Protein AF-A0A3M1EN57-F1 (afdb_monomer_lite)

Sequence (173 aa):
MLAILVLSIVVVGYSQLPMQAVPSAVQPAAEQAIQGQEVGRRSVRLFSDPRKSHLAFEVENGRVYLGPVSRGQTILFFDGRRVFRGANRKGEILFTVSGNRIYAGPNTTGPIAYTVRNGRVFEGTERGPIVYNIRGDRLFRGPNATGRIVFEGNSRLSGSIQFLLPILADRRF

Foldseek 3Di:
DDDDDDDDDDDDDDDDDDDDDDPPDDDPPPPPDPPPPCPPFPKKWKAQDPVSPRTQWIFTPQFIFRGDPVDTFTQWGDDPFFIFGGDDPVGFTQWGDDDQFIAGGDDPVHFTQWGDDPQFIAGGDPVHFTQWGFDWQWIAGGDDPVHDTRIGIPGGQDDCRRVCSCVVDDPDD

Radius of gyration: 29.63 Å; chains: 1; bounding box: 75×79×62 Å

Structure (mmCIF, N/CA/C/O backbone):
data_AF-A0A3M1EN57-F1
#
_entry.id   AF-A0A3M1EN57-F1
#
loop_
_atom_site.group_PDB
_atom_site.id
_atom_site.type_symbol
_atom_site.label_atom_id
_atom_site.label_alt_id
_atom_site.label_comp_id
_atom_site.label_asym_id
_atom_site.label_entity_id
_atom_site.label_seq_id
_atom_site.pdbx_PDB_ins_code
_atom_site.Cartn_x
_atom_site.Cartn_y
_atom_site.Cartn_z
_atom_site.occupancy
_atom_site.B_iso_or_equiv
_atom_site.auth_seq_id
_atom_site.auth_comp_id
_atom_site.auth_asym_id
_atom_site.auth_atom_id
_atom_site.pdbx_PDB_model_num
ATOM 1 N N . MET A 1 1 ? -61.152 31.710 -33.339 1.00 39.44 1 MET A N 1
ATOM 2 C CA . MET A 1 1 ? -59.704 31.451 -33.487 1.00 39.44 1 MET A CA 1
ATOM 3 C C . MET A 1 1 ? -59.307 31.982 -34.857 1.00 39.44 1 MET A C 1
ATOM 5 O O . MET A 1 1 ? -60.041 31.689 -35.789 1.00 39.44 1 MET A O 1
ATOM 9 N N . LEU A 1 2 ? -58.217 32.760 -34.929 1.00 38.47 2 LEU A N 1
ATOM 10 C CA . LEU A 1 2 ? -57.680 33.526 -36.075 1.00 38.47 2 LEU A CA 1
ATOM 11 C C . LEU A 1 2 ? -58.018 35.038 -36.071 1.00 38.47 2 LEU A C 1
ATOM 13 O O . LEU A 1 2 ? -59.130 35.445 -36.385 1.00 38.47 2 LEU A O 1
ATOM 17 N N . ALA A 1 3 ? -57.015 35.852 -35.730 1.00 35.62 3 ALA A N 1
ATOM 18 C CA . ALA A 1 3 ? -56.912 37.294 -35.985 1.00 35.62 3 ALA A CA 1
ATOM 19 C C . ALA A 1 3 ? -55.425 37.555 -36.309 1.00 35.62 3 ALA A C 1
ATOM 21 O O . ALA A 1 3 ? -54.564 37.225 -35.500 1.00 35.62 3 ALA A O 1
ATOM 22 N N . ILE A 1 4 ? -55.064 37.732 -37.585 1.00 41.25 4 ILE A N 1
ATO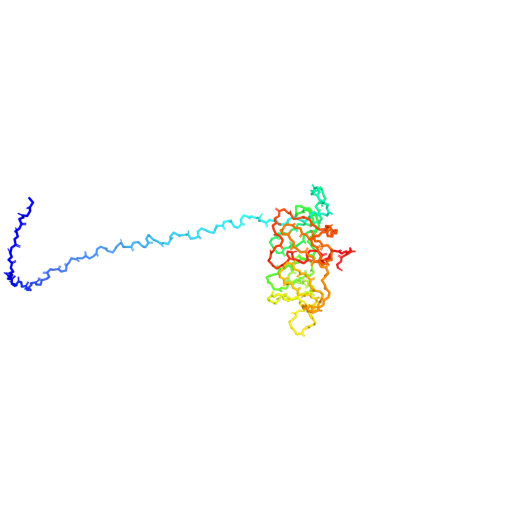M 23 C CA . ILE A 1 4 ? -54.824 39.020 -38.268 1.00 41.25 4 ILE A CA 1
ATOM 24 C C . ILE A 1 4 ? -53.917 39.959 -37.455 1.00 41.25 4 ILE A C 1
ATOM 26 O O . ILE A 1 4 ? -54.380 40.532 -36.478 1.00 41.25 4 ILE A O 1
ATOM 30 N N . LEU A 1 5 ? -52.691 40.212 -37.937 1.00 35.06 5 LEU A N 1
ATOM 31 C CA . LEU A 1 5 ? -52.280 41.580 -38.281 1.00 35.06 5 LEU A CA 1
ATOM 32 C C . LEU A 1 5 ? -51.022 41.605 -39.166 1.00 35.06 5 LEU A C 1
ATOM 34 O O . LEU A 1 5 ? -49.954 41.115 -38.810 1.00 35.06 5 LEU A O 1
ATOM 38 N N . VAL A 1 6 ? -51.208 42.218 -40.329 1.00 41.94 6 VAL A N 1
ATOM 39 C CA . VAL A 1 6 ? -50.204 42.846 -41.191 1.00 41.94 6 VAL A CA 1
ATOM 40 C C . VAL A 1 6 ? -49.633 44.070 -40.463 1.00 41.94 6 VAL A C 1
ATOM 42 O O . VAL A 1 6 ? -50.389 44.724 -39.754 1.00 41.94 6 VAL A O 1
ATOM 45 N N . LEU A 1 7 ? -48.353 44.402 -40.659 1.00 35.59 7 LEU A N 1
ATOM 46 C CA . LEU A 1 7 ? -47.889 45.700 -41.190 1.00 35.59 7 LEU A CA 1
ATOM 47 C C . LEU A 1 7 ? -46.386 45.872 -40.933 1.00 35.59 7 LEU A C 1
ATOM 49 O O . LEU A 1 7 ? -45.895 45.716 -39.818 1.00 35.59 7 LEU A O 1
ATOM 53 N N . SER A 1 8 ? -45.661 46.199 -41.996 1.00 39.19 8 SER A N 1
ATOM 54 C CA . SER A 1 8 ? -44.235 46.499 -41.978 1.00 39.19 8 SER A CA 1
ATOM 55 C C . SER A 1 8 ? -43.998 48.002 -42.157 1.00 39.19 8 SER A C 1
ATOM 57 O O . SER A 1 8 ? -44.783 48.672 -42.822 1.00 39.19 8 SER A O 1
ATOM 59 N N . ILE A 1 9 ? -42.815 48.425 -41.690 1.00 40.53 9 ILE A N 1
ATOM 60 C CA . ILE A 1 9 ? -42.047 49.634 -42.048 1.00 40.53 9 ILE A CA 1
ATOM 61 C C . ILE A 1 9 ? -42.400 50.896 -41.239 1.00 40.53 9 ILE A C 1
ATOM 63 O O . ILE A 1 9 ? -43.521 51.379 -41.281 1.00 40.53 9 ILE A O 1
ATOM 67 N N . VAL A 1 10 ? -41.408 51.453 -40.528 1.00 36.91 10 VAL A N 1
ATOM 68 C CA . VAL A 1 10 ? -40.725 52.731 -40.842 1.00 36.91 10 VAL A CA 1
ATOM 69 C C . VAL A 1 10 ? -39.517 52.915 -39.900 1.00 36.91 10 VAL A C 1
ATOM 71 O O . VAL A 1 10 ? -39.519 52.509 -38.744 1.00 36.91 10 VAL A O 1
ATOM 74 N N . VAL A 1 11 ? -38.464 53.466 -40.500 1.00 42.97 11 VAL A N 1
ATOM 75 C CA . VAL A 1 11 ? -37.094 53.755 -40.045 1.00 42.97 11 VAL A CA 1
ATOM 76 C C . VAL A 1 11 ? -37.041 55.013 -39.148 1.00 42.97 11 VAL A C 1
ATOM 78 O O . VAL A 1 11 ? -38.019 55.747 -39.079 1.00 42.97 11 VAL A O 1
ATOM 81 N N . VAL A 1 12 ? -35.848 55.311 -38.599 1.00 35.66 12 VAL A N 1
ATOM 82 C C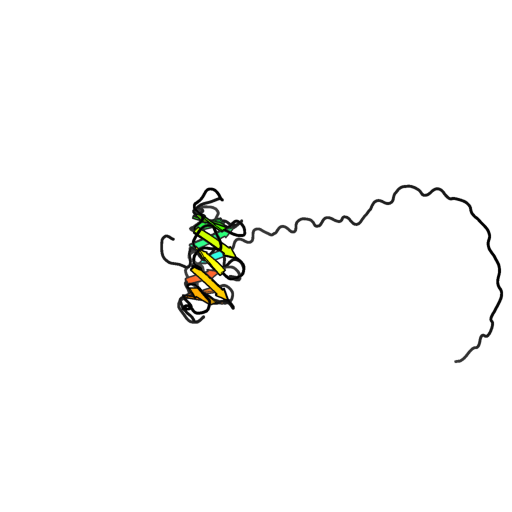A . VAL A 1 12 ? -35.337 56.598 -38.043 1.00 35.66 12 VAL A CA 1
ATOM 83 C C . VAL A 1 12 ? -35.280 56.597 -36.503 1.00 35.66 12 VAL A C 1
ATOM 85 O O . VAL A 1 12 ? -36.251 56.258 -35.851 1.00 35.66 12 VAL A O 1
ATOM 88 N N . GLY A 1 13 ? -34.185 56.943 -35.822 1.00 34.28 13 GLY A N 1
ATOM 89 C CA . GLY A 1 13 ? -32.917 57.539 -36.232 1.00 34.28 13 GLY A CA 1
ATOM 90 C C . GLY A 1 13 ? -31.922 57.576 -35.061 1.00 34.28 13 GLY A C 1
ATOM 91 O O . GLY A 1 13 ? -32.250 57.230 -33.928 1.00 34.28 13 GLY A O 1
ATOM 92 N N . TYR A 1 14 ? -30.686 57.967 -35.365 1.00 44.38 14 TYR A N 1
ATOM 93 C CA . TYR A 1 14 ? -29.602 58.162 -34.403 1.00 44.38 14 TYR A CA 1
ATOM 94 C C . TYR A 1 14 ? -29.785 59.463 -33.608 1.00 44.38 14 TYR A C 1
ATOM 96 O O . TYR A 1 14 ? -29.965 60.524 -34.201 1.00 44.38 14 TYR A O 1
ATOM 104 N N . SER A 1 15 ? -29.608 59.404 -32.288 1.00 43.41 15 SER A N 1
ATOM 105 C CA . SER A 1 15 ? -29.325 60.575 -31.448 1.00 43.41 15 SER A CA 1
ATOM 106 C C . SER A 1 15 ? -28.397 60.188 -30.294 1.00 43.41 15 SER A C 1
ATOM 108 O O . SER A 1 15 ? -28.573 59.154 -29.652 1.00 43.41 15 SER A O 1
ATOM 110 N N . GLN A 1 16 ? -27.362 61.005 -30.097 1.00 38.34 16 GLN A N 1
ATOM 111 C CA . GLN A 1 16 ? -26.248 60.802 -29.175 1.00 38.34 16 GLN A CA 1
ATOM 112 C C . GLN A 1 16 ? -26.574 61.191 -27.719 1.00 38.34 16 GLN A C 1
ATOM 114 O O . GLN A 1 16 ? -27.231 62.199 -27.503 1.00 38.34 16 GLN A O 1
ATOM 119 N N . LEU A 1 17 ? -26.012 60.396 -26.789 1.00 44.12 17 LEU A N 1
ATOM 120 C CA . LEU A 1 17 ? -25.431 60.676 -25.452 1.00 44.12 17 LEU A CA 1
ATOM 121 C C . LEU A 1 17 ? -26.195 61.574 -24.445 1.00 44.12 17 LEU A C 1
ATOM 123 O O . LEU A 1 17 ? -26.652 62.664 -24.767 1.00 44.12 17 LEU A O 1
ATOM 127 N N . PRO A 1 18 ? -26.197 61.182 -23.154 1.00 44.94 18 PRO A N 1
ATOM 128 C CA . PRO A 1 18 ? -25.088 61.635 -22.307 1.00 44.94 18 PRO A CA 1
ATOM 129 C C . PRO A 1 18 ? -24.434 60.523 -21.472 1.00 44.94 18 PRO A C 1
ATOM 131 O O . PRO A 1 18 ? -25.080 59.578 -21.022 1.00 44.94 18 PRO A O 1
ATOM 134 N N . MET A 1 19 ? -23.127 60.683 -21.235 1.00 44.81 19 MET A N 1
ATOM 135 C CA . MET A 1 19 ? -22.383 59.979 -20.191 1.00 44.81 19 MET A CA 1
ATOM 136 C C . MET A 1 19 ? -23.115 60.117 -18.850 1.00 44.81 19 MET A C 1
ATOM 138 O O . MET A 1 19 ? -23.181 61.210 -18.289 1.00 44.81 19 MET A O 1
ATOM 142 N N . GLN A 1 20 ? -23.614 59.005 -18.316 1.00 42.38 20 GLN A N 1
ATOM 143 C CA . GLN A 1 20 ? -23.882 58.878 -16.890 1.00 42.38 20 GLN A CA 1
ATOM 144 C C . GLN A 1 20 ? -22.685 58.192 -16.239 1.00 42.38 20 GLN A C 1
ATOM 146 O O . GLN A 1 20 ? -22.224 57.143 -16.690 1.00 42.38 20 GLN A O 1
ATOM 151 N N . ALA A 1 21 ? -22.162 58.837 -15.200 1.00 47.50 21 ALA A N 1
ATOM 152 C CA . ALA A 1 21 ? -21.098 58.325 -14.360 1.00 47.50 21 ALA A CA 1
ATOM 153 C C . ALA A 1 21 ? -21.465 56.929 -13.836 1.00 47.50 21 ALA A C 1
ATOM 155 O O . ALA A 1 21 ? -22.494 56.749 -13.187 1.00 47.50 21 ALA A O 1
ATOM 156 N N . VAL A 1 22 ? -20.614 55.946 -14.123 1.00 47.03 22 VAL A N 1
ATOM 157 C CA . VAL A 1 22 ? -20.701 54.611 -13.534 1.00 47.03 22 VAL A CA 1
ATOM 158 C C . VAL A 1 22 ? -20.317 54.733 -12.056 1.00 47.03 22 VAL A C 1
ATOM 160 O O . VAL A 1 22 ? -19.193 55.153 -11.771 1.00 47.03 22 VAL A O 1
ATOM 163 N N . PRO A 1 23 ? -21.181 54.376 -11.091 1.00 41.56 23 PRO A N 1
ATOM 164 C CA . PRO A 1 23 ? -20.721 54.141 -9.734 1.00 41.56 23 PRO A CA 1
ATOM 165 C C . PRO A 1 23 ? -19.814 52.903 -9.733 1.00 41.56 23 PRO A C 1
ATOM 167 O O . PRO A 1 23 ? -20.252 51.782 -9.995 1.00 41.56 23 PRO A O 1
ATOM 170 N N . SER A 1 24 ? -18.530 53.118 -9.447 1.00 51.69 24 SER A N 1
ATOM 171 C CA . SER A 1 24 ? -17.562 52.068 -9.127 1.00 51.69 24 SER A CA 1
ATOM 172 C C . SER A 1 24 ? -18.002 51.312 -7.875 1.00 51.69 24 SER A C 1
ATOM 174 O O . SER A 1 24 ? -17.659 51.698 -6.763 1.00 51.69 24 SER A O 1
ATOM 176 N N . ALA A 1 25 ? -18.761 50.234 -8.053 1.00 53.06 25 ALA A N 1
ATOM 177 C CA . ALA A 1 25 ? -18.963 49.197 -7.046 1.00 53.06 25 ALA A CA 1
ATOM 178 C C . ALA A 1 25 ? -19.517 47.921 -7.700 1.00 53.06 25 ALA A C 1
ATOM 180 O O . ALA A 1 25 ? -20.638 47.501 -7.428 1.00 53.06 25 ALA A O 1
ATOM 181 N N . VAL A 1 26 ? -18.722 47.277 -8.557 1.00 44.56 26 VAL A N 1
ATOM 182 C CA . VAL A 1 26 ? -18.888 45.839 -8.805 1.00 44.56 26 VAL A CA 1
ATOM 183 C C . VAL A 1 26 ? -17.865 45.129 -7.932 1.00 44.56 26 VAL A C 1
ATOM 185 O O . VAL A 1 26 ? -16.711 44.944 -8.306 1.00 44.56 26 VAL A O 1
ATOM 188 N N . GLN A 1 27 ? -18.300 44.776 -6.725 1.00 51.38 27 GLN A N 1
ATOM 189 C CA . GLN A 1 27 ? -17.723 43.652 -5.999 1.00 51.38 27 GLN A CA 1
ATOM 190 C C . GLN A 1 27 ? -17.904 42.402 -6.874 1.00 51.38 27 GLN A C 1
ATOM 192 O O . GLN A 1 27 ? -19.041 42.120 -7.264 1.00 51.38 27 GLN A O 1
ATOM 197 N N . PRO A 1 28 ? -16.860 41.613 -7.174 1.00 44.53 28 PRO A N 1
ATOM 198 C CA . PRO A 1 28 ? -17.071 40.262 -7.666 1.00 44.53 28 PRO A CA 1
ATOM 199 C C . PRO A 1 28 ? -17.587 39.393 -6.509 1.00 44.53 28 PRO A C 1
ATOM 201 O O . PRO A 1 28 ? -16.842 38.702 -5.819 1.00 44.53 28 PRO A O 1
ATOM 204 N N . ALA A 1 29 ? -18.903 39.418 -6.304 1.00 48.53 29 ALA A N 1
ATOM 205 C CA . ALA A 1 29 ? -19.637 38.403 -5.562 1.00 48.53 29 ALA A CA 1
ATOM 206 C C . ALA A 1 29 ? -19.740 37.126 -6.413 1.00 48.53 29 ALA A C 1
ATOM 208 O O . ALA A 1 29 ? -20.810 36.773 -6.894 1.00 48.53 29 ALA A O 1
ATOM 209 N N . ALA A 1 30 ? -18.606 36.465 -6.644 1.00 47.62 30 ALA A N 1
ATOM 210 C CA . ALA A 1 30 ? -18.529 35.086 -7.134 1.00 47.62 30 ALA A CA 1
ATOM 211 C C . ALA A 1 30 ? -17.127 34.489 -6.927 1.00 47.62 30 ALA A C 1
ATOM 213 O O . ALA A 1 30 ? -16.688 33.643 -7.692 1.00 47.62 30 ALA A O 1
ATOM 214 N N . GLU A 1 31 ? -16.421 34.898 -5.876 1.00 40.94 31 GLU A N 1
ATOM 215 C CA . GLU A 1 31 ? -15.320 34.107 -5.325 1.00 40.94 31 GLU A CA 1
ATOM 216 C C . GLU A 1 31 ? -15.799 33.539 -3.990 1.00 40.94 31 GLU A C 1
ATOM 218 O O . GLU A 1 31 ? -15.241 33.754 -2.916 1.00 40.94 31 GLU A O 1
ATOM 223 N N . GLN A 1 32 ? -16.941 32.842 -4.059 1.00 43.00 32 GLN A N 1
ATOM 224 C CA . GLN A 1 32 ? -17.316 31.908 -3.016 1.00 43.00 32 GLN A CA 1
ATOM 225 C C . GLN A 1 32 ? -16.260 30.821 -3.040 1.00 43.00 32 GLN A C 1
ATOM 227 O O . GLN A 1 32 ? -16.295 29.910 -3.865 1.00 43.00 32 GLN A O 1
ATOM 232 N N . ALA A 1 33 ? -15.280 31.015 -2.163 1.00 40.47 33 ALA A N 1
ATOM 233 C CA . ALA A 1 33 ? -14.646 29.987 -1.381 1.00 40.47 33 ALA A CA 1
ATOM 234 C C . ALA A 1 33 ? -15.035 28.590 -1.876 1.00 40.47 33 ALA A C 1
ATOM 236 O O . ALA A 1 33 ? -16.051 28.027 -1.460 1.00 40.47 33 ALA A O 1
ATOM 237 N N . ILE A 1 34 ? -14.145 27.976 -2.658 1.00 44.44 34 ILE A N 1
ATOM 238 C CA . ILE A 1 34 ? -13.883 26.563 -2.424 1.00 44.44 34 ILE A CA 1
ATOM 239 C C . ILE A 1 34 ? -13.276 26.537 -1.022 1.00 44.44 34 ILE A C 1
ATOM 241 O O . ILE A 1 34 ? -12.062 26.504 -0.830 1.00 44.44 34 ILE A O 1
ATOM 245 N N . GLN A 1 35 ? -14.167 26.665 -0.029 1.00 31.95 35 GLN A N 1
ATOM 246 C CA . GLN A 1 35 ? -13.980 26.164 1.308 1.00 31.95 35 GLN A CA 1
ATOM 247 C C . GLN A 1 35 ? -13.323 24.826 1.075 1.00 31.95 35 GLN A C 1
ATOM 249 O O . GLN A 1 35 ? -13.879 23.993 0.350 1.00 31.95 35 GLN A O 1
ATOM 254 N N . GLY A 1 36 ? -12.102 24.683 1.590 1.00 37.94 36 GLY A N 1
ATOM 255 C CA . GLY A 1 36 ? -11.485 23.386 1.699 1.00 37.94 36 GLY A CA 1
ATOM 256 C C . GLY A 1 36 ? -12.562 22.490 2.269 1.00 37.94 36 GLY A C 1
ATOM 257 O O . GLY A 1 36 ? -12.926 22.630 3.436 1.00 37.94 36 GLY A O 1
ATOM 258 N N . GLN A 1 37 ? -13.135 21.641 1.411 1.00 30.09 37 GLN A N 1
ATOM 259 C CA . GLN A 1 37 ? -13.849 20.487 1.885 1.00 30.09 37 GLN A CA 1
ATOM 260 C C . GLN A 1 37 ? -12.822 19.860 2.795 1.00 30.09 37 GLN A C 1
ATOM 262 O O . GLN A 1 37 ? -11.746 19.473 2.326 1.00 30.09 37 GLN A O 1
ATOM 267 N N . GLU A 1 38 ? -13.100 19.882 4.097 1.00 38.38 38 GLU A N 1
ATOM 268 C CA . GLU A 1 38 ? -12.416 19.023 5.026 1.00 38.38 38 GLU A CA 1
ATOM 269 C C . GLU A 1 38 ? -12.406 17.670 4.331 1.00 38.38 38 GLU A C 1
ATOM 271 O O . GLU A 1 38 ? -13.441 17.013 4.176 1.00 38.38 38 GLU A O 1
ATOM 276 N N . VAL A 1 39 ? -11.235 17.285 3.824 1.00 43.69 39 VAL A N 1
ATOM 277 C CA . VAL A 1 39 ? -10.928 15.907 3.499 1.00 43.69 39 VAL A CA 1
ATOM 278 C C . VAL A 1 39 ? -10.950 15.273 4.872 1.00 43.69 39 VAL A C 1
ATOM 280 O O . VAL A 1 39 ? -9.921 15.188 5.540 1.00 43.69 39 VAL A O 1
ATOM 283 N N . GLY A 1 40 ? -12.166 15.002 5.363 1.00 39.62 40 GLY A N 1
ATOM 284 C CA . GLY A 1 40 ? -12.409 14.536 6.709 1.00 39.62 40 GLY A CA 1
ATOM 285 C C . GLY A 1 40 ? -11.458 13.385 6.890 1.00 39.62 40 GLY A C 1
ATOM 286 O O . GLY A 1 40 ? -11.429 12.527 6.010 1.00 39.62 40 GLY A O 1
ATOM 287 N N . ARG A 1 41 ? -10.618 13.475 7.929 1.00 52.91 41 ARG A N 1
ATOM 288 C CA . ARG A 1 41 ? -9.511 12.573 8.272 1.00 52.91 41 ARG A CA 1
ATOM 289 C C . ARG A 1 41 ? -9.880 11.116 7.988 1.00 52.91 41 ARG A C 1
ATOM 291 O O . ARG A 1 41 ? -10.310 10.382 8.876 1.00 52.91 41 ARG A O 1
ATOM 298 N N . ARG A 1 42 ? -9.788 10.684 6.731 1.00 69.81 42 ARG A N 1
ATOM 299 C CA . ARG A 1 42 ? -10.222 9.354 6.314 1.00 69.81 42 ARG A CA 1
ATOM 300 C C . ARG A 1 42 ? -9.017 8.474 6.498 1.00 69.81 42 ARG A C 1
ATOM 302 O O . ARG A 1 42 ? -8.266 8.190 5.572 1.00 69.81 42 ARG A O 1
ATOM 309 N N . SER A 1 43 ? -8.831 8.121 7.759 1.00 87.19 43 SER A N 1
ATOM 310 C CA . SER A 1 43 ? -7.922 7.077 8.155 1.00 87.19 43 SER A CA 1
ATOM 311 C C . SER A 1 43 ? -8.416 5.741 7.597 1.00 87.19 43 SER A C 1
ATOM 313 O O . SER A 1 43 ? -9.586 5.365 7.757 1.00 87.19 43 SER A O 1
ATOM 315 N N . VAL A 1 44 ? -7.518 5.025 6.929 1.00 91.12 44 VAL A N 1
ATOM 316 C CA . VAL A 1 44 ? -7.768 3.661 6.474 1.00 91.12 44 VAL A CA 1
ATOM 317 C C . VAL A 1 44 ? -7.234 2.699 7.523 1.00 91.12 44 VAL A C 1
ATOM 319 O O . VAL A 1 44 ? -6.057 2.724 7.865 1.00 91.12 44 VAL A O 1
ATOM 322 N N . ARG A 1 45 ? -8.096 1.817 8.019 1.00 92.88 45 ARG A N 1
ATOM 323 C CA . ARG A 1 45 ? -7.763 0.827 9.049 1.00 92.88 45 ARG A CA 1
ATOM 324 C C . ARG A 1 45 ? -7.721 -0.562 8.450 1.00 92.88 45 ARG A C 1
ATOM 326 O O . ARG A 1 45 ? -8.668 -0.936 7.766 1.00 92.88 45 ARG A O 1
ATOM 333 N N . LEU A 1 46 ? -6.654 -1.306 8.730 1.00 92.75 46 LEU A N 1
ATOM 334 C CA . LEU A 1 46 ? -6.417 -2.669 8.262 1.00 92.75 46 LEU A CA 1
ATOM 335 C C . LEU A 1 46 ? -6.474 -3.633 9.441 1.00 92.75 46 LEU A C 1
ATOM 337 O O . LEU A 1 46 ? -5.652 -3.566 10.357 1.00 92.75 46 LEU A O 1
ATOM 341 N N . PHE A 1 47 ? -7.427 -4.550 9.399 1.00 92.94 47 PHE A N 1
ATOM 342 C CA . PHE A 1 47 ? -7.640 -5.558 10.425 1.00 92.94 47 PHE A CA 1
ATOM 343 C C . PHE A 1 47 ? -7.130 -6.911 9.949 1.00 92.94 47 PHE A C 1
ATOM 345 O O . PHE A 1 47 ? -7.362 -7.283 8.802 1.00 92.94 47 PHE A O 1
ATOM 352 N N . SER A 1 48 ? -6.434 -7.640 10.820 1.00 90.19 48 SER A N 1
ATOM 353 C CA . SER A 1 48 ? -5.848 -8.952 10.486 1.00 90.19 48 SER A CA 1
ATOM 354 C C . SER A 1 48 ? -6.832 -10.121 10.594 1.00 90.19 48 SER A C 1
ATOM 356 O O . SER A 1 48 ? -6.495 -11.253 10.243 1.00 90.19 48 SER A O 1
ATOM 358 N N . ASP A 1 49 ? -8.048 -9.856 11.071 1.00 85.00 49 ASP A N 1
ATOM 359 C CA . ASP A 1 49 ? -9.117 -10.830 11.241 1.00 85.00 49 ASP A CA 1
ATOM 360 C C . ASP A 1 49 ? -10.435 -10.350 10.600 1.00 85.00 49 ASP A C 1
ATOM 362 O O . ASP A 1 49 ? -10.722 -9.149 10.592 1.00 85.00 49 ASP A O 1
ATOM 366 N N . PRO A 1 50 ? -11.297 -11.273 10.130 1.00 79.62 50 PRO A N 1
ATOM 367 C CA . PRO A 1 50 ? -12.574 -10.914 9.506 1.00 79.62 50 PRO A CA 1
ATOM 368 C C . PRO A 1 50 ? -13.581 -10.234 10.444 1.00 79.62 50 PRO A C 1
ATOM 370 O O . PRO A 1 50 ? -14.532 -9.613 9.979 1.00 79.62 50 PRO A O 1
ATOM 373 N N . ARG A 1 51 ? -13.418 -10.362 11.769 1.00 86.25 51 ARG A N 1
ATOM 374 C CA . ARG A 1 51 ? -14.303 -9.703 12.746 1.00 86.25 51 ARG A CA 1
ATOM 375 C C . ARG A 1 51 ? -13.889 -8.258 13.015 1.00 86.25 51 ARG A C 1
ATOM 377 O O . ARG A 1 51 ? -14.560 -7.583 13.790 1.00 86.25 51 ARG A O 1
ATOM 384 N N . LYS A 1 52 ? -12.805 -7.783 12.388 1.00 87.50 52 LYS A N 1
ATOM 385 C CA . LYS A 1 52 ? -12.235 -6.446 12.592 1.00 87.50 52 LYS A CA 1
ATOM 386 C C . LYS A 1 52 ? -11.911 -6.164 14.064 1.00 87.50 52 LYS A C 1
ATOM 388 O O . LYS A 1 52 ? -12.011 -5.031 14.526 1.00 87.50 52 LYS A O 1
ATOM 393 N N . SER A 1 53 ? -11.532 -7.202 14.808 1.00 87.81 53 SER A N 1
ATOM 394 C CA . SER A 1 53 ? -11.239 -7.107 16.242 1.00 87.81 53 SER A CA 1
ATOM 395 C C . SER A 1 53 ? -9.778 -6.745 16.522 1.00 87.81 53 SER A C 1
ATOM 397 O O . SER A 1 53 ? -9.476 -6.122 17.537 1.00 87.81 53 SER A O 1
ATOM 399 N N . HIS A 1 54 ? -8.873 -7.062 15.597 1.00 91.69 54 HIS A N 1
ATOM 400 C CA . HIS A 1 54 ? -7.444 -6.814 15.701 1.00 91.69 54 HIS A CA 1
ATOM 401 C C . HIS A 1 54 ? -6.969 -5.862 14.598 1.00 91.69 54 HIS A C 1
ATOM 403 O O . HIS A 1 54 ? -6.640 -6.270 13.477 1.00 91.69 54 HIS A O 1
ATOM 409 N N . LEU A 1 55 ? -6.912 -4.572 14.948 1.00 92.88 55 LEU A N 1
ATOM 410 C CA . LEU A 1 55 ? -6.325 -3.523 14.117 1.00 92.88 55 LEU A CA 1
ATOM 411 C C . LEU A 1 55 ? -4.815 -3.747 14.002 1.00 92.88 55 LEU A C 1
ATOM 413 O O . LEU A 1 55 ? -4.072 -3.491 14.947 1.00 92.88 55 LEU A O 1
ATOM 417 N N . ALA A 1 56 ? -4.373 -4.201 12.836 1.00 92.31 56 ALA A N 1
ATOM 418 C CA . ALA A 1 56 ? -2.961 -4.407 12.560 1.00 92.31 56 ALA A CA 1
ATOM 419 C C . ALA A 1 56 ? -2.288 -3.082 12.199 1.00 92.31 56 ALA A C 1
ATOM 421 O O . ALA A 1 56 ? -1.204 -2.779 12.695 1.00 92.31 56 ALA A O 1
ATOM 422 N N . PHE A 1 57 ? -2.947 -2.278 11.361 1.00 92.94 57 PHE A N 1
ATOM 423 C CA . PHE A 1 57 ? -2.378 -1.027 10.879 1.00 92.94 57 PHE A CA 1
ATOM 424 C C . PHE A 1 57 ? -3.422 0.048 10.655 1.00 92.94 57 PHE A C 1
ATOM 426 O O . PHE A 1 57 ? -4.550 -0.231 10.247 1.00 92.94 57 PHE A O 1
ATOM 433 N N . GLU A 1 58 ? -3.003 1.287 10.844 1.00 92.88 58 GLU A N 1
ATOM 434 C CA . GLU A 1 58 ? -3.780 2.464 10.493 1.00 92.88 58 GLU A CA 1
ATOM 435 C C . GLU A 1 58 ? -2.973 3.335 9.529 1.00 92.88 58 GLU A C 1
ATOM 437 O O . GLU A 1 58 ? -1.761 3.480 9.671 1.00 92.88 58 GLU A O 1
ATOM 442 N N . VAL A 1 59 ? -3.626 3.869 8.503 1.00 91.38 59 VAL A N 1
ATOM 443 C CA . VAL A 1 59 ? -3.007 4.711 7.482 1.00 91.38 59 VAL A CA 1
ATOM 444 C C . VAL A 1 59 ? -3.670 6.071 7.517 1.00 91.38 59 VAL A C 1
ATOM 446 O O . VAL A 1 59 ? -4.858 6.193 7.229 1.00 91.38 59 VAL A O 1
ATOM 449 N N . GLU A 1 60 ? -2.892 7.101 7.823 1.00 91.69 60 GLU A N 1
ATOM 450 C CA . GLU A 1 60 ? -3.394 8.466 7.921 1.00 91.69 60 GLU A CA 1
ATOM 451 C C . GLU A 1 60 ? -2.333 9.458 7.441 1.00 91.69 60 GLU A C 1
ATOM 453 O O . GLU A 1 60 ? -1.160 9.343 7.791 1.00 91.69 60 GLU A O 1
ATOM 458 N N . ASN A 1 61 ? -2.735 10.447 6.636 1.00 90.38 61 ASN A N 1
ATOM 459 C CA . ASN A 1 61 ? -1.863 11.543 6.189 1.00 90.38 61 ASN A CA 1
ATOM 460 C C . ASN A 1 61 ? -0.534 11.062 5.569 1.00 90.38 61 ASN A C 1
ATOM 462 O O . ASN A 1 61 ? 0.539 11.593 5.858 1.00 90.38 61 ASN A O 1
ATOM 466 N N . GLY A 1 62 ? -0.608 10.008 4.750 1.00 90.06 62 GLY A N 1
ATOM 467 C CA . GLY A 1 62 ? 0.552 9.386 4.105 1.00 90.06 62 GLY A CA 1
ATOM 468 C C . GLY A 1 62 ? 1.415 8.528 5.033 1.00 90.06 62 GLY A C 1
ATOM 469 O O . GLY A 1 62 ? 2.410 7.977 4.587 1.00 90.06 62 GLY A O 1
ATOM 470 N N . ARG A 1 63 ? 1.074 8.372 6.311 1.00 92.25 63 ARG A N 1
ATOM 471 C CA . ARG A 1 63 ? 1.811 7.530 7.262 1.00 92.25 63 ARG A CA 1
ATOM 472 C C . ARG A 1 63 ? 1.116 6.200 7.472 1.00 92.25 63 ARG A C 1
ATOM 474 O O . ARG A 1 63 ? -0.108 6.142 7.464 1.00 92.25 63 ARG A O 1
ATOM 481 N N . VAL A 1 64 ? 1.905 5.156 7.705 1.00 93.12 64 VAL A N 1
ATOM 482 C CA . VAL A 1 64 ? 1.421 3.834 8.116 1.00 93.12 64 VAL A CA 1
ATOM 483 C C . VAL A 1 64 ? 1.868 3.572 9.545 1.00 93.12 64 VAL A C 1
ATOM 485 O O . VAL A 1 64 ? 3.062 3.627 9.845 1.00 93.12 64 VAL A O 1
ATOM 488 N N . TYR A 1 65 ? 0.909 3.293 10.416 1.00 93.19 65 TYR A N 1
ATOM 489 C CA . TYR A 1 65 ? 1.085 3.064 11.842 1.00 93.19 65 TYR A CA 1
ATOM 490 C C . TYR A 1 65 ? 0.895 1.585 12.158 1.00 93.19 65 TYR A C 1
ATOM 492 O O . TYR A 1 65 ? -0.022 0.962 11.625 1.00 93.19 65 TYR A O 1
ATOM 500 N N . LEU A 1 66 ? 1.735 1.029 13.032 1.00 92.56 66 LEU A N 1
ATOM 501 C CA . LEU A 1 66 ? 1.486 -0.275 13.646 1.00 92.56 66 LEU A CA 1
ATOM 502 C C . LEU A 1 66 ? 0.433 -0.101 14.751 1.00 92.56 66 LEU A C 1
ATOM 504 O O . LEU A 1 66 ? 0.719 0.497 15.789 1.00 92.56 66 LEU A O 1
ATOM 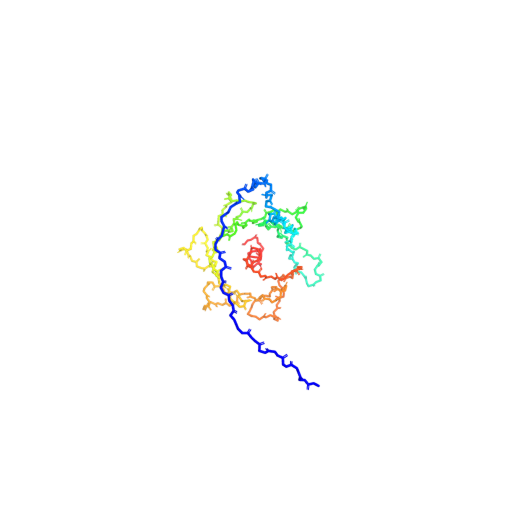508 N N . GLY A 1 67 ? -0.781 -0.595 14.514 1.00 91.50 67 GLY A N 1
ATOM 509 C CA . GLY A 1 67 ? -1.948 -0.325 15.355 1.00 91.50 67 GLY A CA 1
ATOM 510 C C . GLY A 1 67 ? -2.553 1.075 15.133 1.00 91.50 67 GLY A C 1
ATOM 511 O O . GLY A 1 67 ? -2.384 1.653 14.058 1.00 91.50 67 GLY A O 1
ATOM 512 N N . PRO A 1 68 ? -3.300 1.615 16.118 1.00 93.69 68 PRO A N 1
ATOM 513 C CA . PRO A 1 68 ? -4.043 2.862 15.955 1.00 93.69 68 PRO A CA 1
ATOM 514 C C . PRO A 1 68 ? -3.137 4.096 15.970 1.00 93.69 68 PRO A C 1
ATOM 516 O O . PRO A 1 68 ? -2.208 4.155 16.770 1.00 93.69 68 PRO A O 1
ATOM 519 N N . VAL A 1 69 ? -3.460 5.141 15.205 1.00 92.69 69 VAL A N 1
ATOM 520 C CA . VAL A 1 69 ? -2.675 6.394 15.116 1.00 92.69 69 VAL A CA 1
ATOM 521 C C . VAL A 1 69 ? -2.373 7.001 16.488 1.00 92.69 69 VAL A C 1
ATOM 523 O O . VAL A 1 69 ? -1.269 7.482 16.724 1.00 92.69 69 VAL A O 1
ATOM 526 N N . SER A 1 70 ? -3.332 6.958 17.417 1.00 93.44 70 SER A N 1
ATOM 527 C CA . SER A 1 70 ? -3.207 7.588 18.738 1.00 93.44 70 SER A CA 1
ATOM 528 C C . SER A 1 70 ? -2.086 7.011 19.609 1.00 93.44 70 SER A C 1
ATOM 530 O O . SER A 1 70 ? -1.725 7.623 20.610 1.00 93.44 70 SER A O 1
ATOM 532 N N . ARG A 1 71 ? -1.605 5.798 19.303 1.00 91.69 71 ARG A N 1
ATOM 533 C CA . ARG A 1 71 ? -0.606 5.073 20.114 1.00 91.69 71 ARG A CA 1
ATOM 534 C C . ARG A 1 71 ? 0.417 4.281 19.292 1.00 91.69 71 ARG A C 1
ATOM 536 O O . ARG A 1 71 ? 1.382 3.777 19.854 1.00 91.69 71 ARG A O 1
ATOM 543 N N . GLY A 1 72 ? 0.190 4.121 17.995 1.00 89.75 72 GLY A N 1
ATOM 544 C CA . GLY A 1 72 ? 0.978 3.285 17.106 1.00 89.75 72 GLY A CA 1
ATOM 545 C C . GLY A 1 72 ? 2.250 3.975 16.637 1.00 89.75 72 GLY A C 1
ATOM 546 O O . GLY A 1 72 ? 2.298 5.190 16.447 1.00 89.75 72 GLY A O 1
ATOM 547 N N . GLN A 1 73 ? 3.291 3.185 16.401 1.00 92.69 73 GLN A N 1
ATOM 548 C CA . GLN A 1 73 ? 4.525 3.679 15.803 1.00 92.69 73 GLN A CA 1
ATOM 549 C C . GLN A 1 73 ? 4.336 3.861 14.295 1.00 92.69 73 GLN A C 1
ATOM 551 O O . GLN A 1 73 ? 3.864 2.947 13.619 1.00 92.69 73 GLN A O 1
ATOM 556 N N . THR A 1 74 ? 4.759 5.002 13.743 1.00 93.69 74 THR A N 1
ATOM 557 C CA . THR A 1 74 ? 4.845 5.154 12.287 1.00 93.69 74 THR A CA 1
ATOM 558 C C . THR A 1 74 ? 6.008 4.337 11.733 1.00 93.69 74 THR A C 1
ATOM 560 O O . THR A 1 74 ? 7.166 4.578 12.077 1.00 93.69 74 THR A O 1
ATOM 563 N N . ILE A 1 75 ? 5.700 3.406 10.836 1.00 92.75 75 ILE A N 1
ATOM 564 C CA . ILE A 1 75 ? 6.673 2.492 10.230 1.00 92.75 75 ILE A CA 1
ATOM 565 C C . ILE A 1 75 ? 7.005 2.844 8.780 1.00 92.75 75 ILE A C 1
ATOM 567 O O . ILE A 1 75 ? 8.100 2.526 8.320 1.00 92.75 75 ILE A O 1
ATOM 571 N N . LEU A 1 76 ? 6.092 3.513 8.073 1.00 93.31 76 LEU A N 1
ATOM 572 C CA . LEU A 1 76 ? 6.271 3.930 6.684 1.00 93.31 76 LEU A CA 1
ATOM 573 C C . LEU A 1 76 ? 5.672 5.315 6.451 1.00 93.31 76 LEU A C 1
ATOM 575 O O . LEU A 1 76 ? 4.682 5.696 7.084 1.00 93.31 76 LEU A O 1
ATOM 579 N N . PHE A 1 77 ? 6.234 6.024 5.478 1.00 93.31 77 PHE A N 1
ATOM 580 C CA . PHE A 1 77 ? 5.711 7.280 4.965 1.00 93.31 77 PHE A CA 1
ATOM 581 C C . PHE A 1 77 ? 5.625 7.217 3.444 1.00 93.31 77 PHE A C 1
ATOM 583 O O . PHE A 1 77 ? 6.582 6.831 2.785 1.00 93.31 77 PHE A O 1
ATOM 590 N N . PHE A 1 78 ? 4.491 7.605 2.880 1.00 93.12 78 PHE A N 1
ATOM 591 C CA . PHE A 1 78 ? 4.272 7.740 1.454 1.00 93.12 78 PHE A CA 1
ATOM 592 C C . PHE A 1 78 ? 3.990 9.190 1.110 1.00 93.12 78 PHE A C 1
ATOM 594 O O . PHE A 1 78 ? 3.071 9.808 1.646 1.00 93.12 78 PHE A O 1
ATOM 601 N N . ASP A 1 79 ? 4.764 9.722 0.175 1.00 92.31 79 ASP A N 1
ATOM 602 C CA . ASP A 1 79 ? 4.718 11.141 -0.160 1.00 92.31 79 ASP A CA 1
ATOM 603 C C . ASP A 1 79 ? 3.946 11.464 -1.444 1.00 92.31 79 ASP A C 1
ATOM 605 O O . ASP A 1 79 ? 4.073 12.566 -1.977 1.00 92.31 79 ASP A O 1
ATOM 609 N N . GLY A 1 80 ? 3.180 10.499 -1.954 1.00 89.50 80 GLY A N 1
ATOM 610 C CA . GLY A 1 80 ? 2.516 10.574 -3.255 1.00 89.50 80 GLY A CA 1
ATOM 611 C C . GLY A 1 80 ? 3.260 9.815 -4.354 1.00 89.50 80 GLY A C 1
ATOM 612 O O . GLY A 1 80 ? 2.636 9.407 -5.331 1.00 89.50 80 GLY A O 1
ATOM 613 N N . ARG A 1 81 ? 4.567 9.565 -4.185 1.00 92.31 81 ARG A N 1
ATOM 614 C CA . ARG A 1 81 ? 5.400 8.891 -5.192 1.00 92.31 81 ARG A CA 1
ATOM 615 C C . ARG A 1 81 ? 6.312 7.815 -4.614 1.00 92.31 81 ARG A C 1
ATOM 617 O O . ARG A 1 81 ? 6.517 6.789 -5.256 1.00 92.31 81 ARG A O 1
ATOM 624 N N . ARG A 1 82 ? 6.890 8.036 -3.439 1.00 93.31 82 ARG A N 1
ATOM 625 C CA . ARG A 1 82 ? 7.888 7.158 -2.820 1.00 93.31 82 ARG A CA 1
ATOM 626 C C . ARG A 1 82 ? 7.417 6.664 -1.465 1.00 93.31 82 ARG A C 1
ATOM 628 O O . ARG A 1 82 ? 6.760 7.402 -0.736 1.00 93.31 82 ARG A O 1
ATOM 635 N N . VAL A 1 83 ? 7.788 5.428 -1.141 1.00 93.19 83 VAL A N 1
ATOM 636 C CA . VAL A 1 83 ? 7.608 4.830 0.186 1.00 93.19 83 VAL A CA 1
ATOM 637 C C . VAL A 1 83 ? 8.936 4.903 0.927 1.00 93.19 83 VAL A C 1
ATOM 639 O O . VAL A 1 83 ? 9.939 4.355 0.470 1.00 93.19 83 VAL A O 1
ATOM 642 N N . PHE A 1 84 ? 8.925 5.569 2.071 1.00 93.62 84 PHE A N 1
ATOM 643 C CA . PHE A 1 84 ? 10.061 5.755 2.957 1.00 93.62 84 PHE A CA 1
ATOM 644 C C . PHE A 1 84 ? 9.888 4.900 4.207 1.00 93.62 84 PHE A C 1
ATOM 646 O O . PHE A 1 84 ? 8.775 4.762 4.722 1.00 93.62 84 PHE A O 1
ATOM 653 N N . ARG A 1 85 ? 10.993 4.382 4.737 1.00 92.75 85 ARG A N 1
ATOM 654 C CA . ARG A 1 85 ? 11.032 3.774 6.067 1.00 92.75 85 ARG A CA 1
ATOM 655 C C . ARG A 1 85 ? 10.874 4.852 7.145 1.00 92.75 85 ARG A C 1
ATOM 657 O O . ARG A 1 85 ? 11.602 5.838 7.156 1.00 92.75 85 ARG A O 1
ATOM 664 N N . GLY A 1 86 ? 9.963 4.651 8.090 1.00 91.81 86 GLY A N 1
ATOM 665 C CA . GLY A 1 86 ? 9.712 5.582 9.193 1.00 91.81 86 GLY A CA 1
ATOM 666 C C . GLY A 1 86 ? 8.742 6.714 8.841 1.00 91.81 86 GLY A C 1
ATOM 667 O O . GLY A 1 86 ? 7.900 6.583 7.963 1.00 91.81 86 GLY A O 1
ATOM 668 N N . ALA A 1 87 ? 8.810 7.826 9.577 1.00 91.81 87 ALA A N 1
ATOM 669 C CA . ALA A 1 87 ? 7.713 8.800 9.637 1.00 91.81 87 ALA A CA 1
ATOM 670 C C . ALA A 1 87 ? 7.736 9.929 8.592 1.00 91.81 87 ALA A C 1
ATOM 672 O O . ALA A 1 87 ? 6.810 10.750 8.566 1.00 91.81 87 ALA A O 1
AT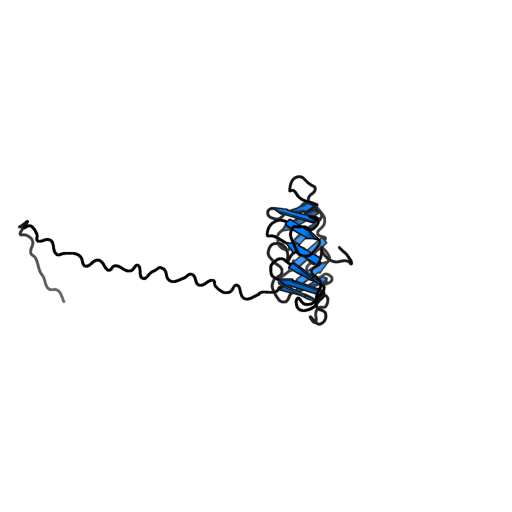OM 673 N N . ASN A 1 88 ? 8.805 10.041 7.798 1.00 94.12 88 ASN A N 1
ATOM 674 C CA . ASN A 1 88 ? 9.022 11.167 6.890 1.00 94.12 88 ASN A CA 1
ATOM 675 C C . ASN A 1 88 ? 10.048 10.842 5.783 1.00 94.12 88 ASN A C 1
ATOM 677 O O . ASN A 1 88 ? 10.616 9.754 5.733 1.00 94.12 88 ASN A O 1
ATOM 681 N N . ARG A 1 89 ? 10.314 11.830 4.916 1.00 95.88 89 ARG A N 1
ATOM 682 C CA . ARG A 1 89 ? 11.215 11.727 3.752 1.00 95.88 89 ARG A CA 1
ATOM 683 C C . ARG A 1 89 ? 12.707 11.552 4.075 1.00 95.88 89 ARG A C 1
ATOM 685 O O . ARG A 1 89 ? 13.485 11.364 3.149 1.00 95.88 89 ARG A O 1
ATOM 692 N N . LYS A 1 90 ? 13.123 11.650 5.343 1.00 96.31 90 LYS A N 1
ATOM 693 C CA . LYS A 1 90 ? 14.521 11.407 5.750 1.00 96.31 90 LYS A CA 1
ATOM 694 C C . LYS A 1 90 ? 14.852 9.914 5.844 1.00 96.31 90 LYS A C 1
ATOM 696 O O . LYS A 1 90 ? 16.018 9.567 5.984 1.00 96.31 90 LYS A O 1
ATOM 701 N N . GLY A 1 91 ? 13.837 9.050 5.816 1.00 93.38 91 GLY A N 1
ATOM 702 C CA . GLY A 1 91 ? 14.012 7.605 5.823 1.00 93.38 91 GLY A CA 1
ATOM 703 C C . GLY A 1 91 ? 14.583 7.045 4.523 1.00 93.38 91 GLY A C 1
ATOM 704 O O . GLY A 1 91 ? 14.565 7.694 3.479 1.00 93.38 91 GLY A O 1
ATOM 705 N N . GLU A 1 92 ? 15.037 5.796 4.586 1.00 94.06 92 GLU A N 1
ATOM 706 C CA . GLU A 1 92 ? 15.400 5.001 3.412 1.00 94.06 92 GLU A CA 1
ATOM 707 C C . GLU A 1 92 ? 14.221 4.915 2.431 1.00 94.06 92 GLU A C 1
ATOM 709 O O . GLU A 1 92 ? 13.094 4.638 2.846 1.00 94.06 92 GLU A O 1
ATOM 714 N N . ILE A 1 93 ? 14.471 5.118 1.134 1.00 93.81 93 ILE A N 1
ATOM 715 C CA . ILE A 1 93 ? 13.449 4.921 0.102 1.00 93.81 93 ILE A CA 1
ATOM 716 C C . ILE A 1 93 ? 13.383 3.436 -0.247 1.00 93.81 93 ILE A C 1
ATOM 718 O O . ILE A 1 93 ? 14.287 2.906 -0.887 1.00 93.81 93 ILE A O 1
ATOM 722 N N . LEU A 1 94 ? 12.283 2.790 0.131 1.00 92.69 94 LEU A N 1
ATOM 723 C CA . LEU A 1 94 ? 12.049 1.370 -0.126 1.00 92.69 94 LEU A CA 1
ATOM 724 C C . LEU A 1 94 ? 11.488 1.136 -1.526 1.00 92.69 94 LEU A C 1
ATOM 726 O O . LEU A 1 94 ? 11.889 0.195 -2.207 1.00 92.69 94 LEU A O 1
ATOM 730 N N . PHE A 1 95 ? 10.566 1.999 -1.962 1.00 93.19 95 PHE A N 1
ATOM 731 C CA . PHE A 1 95 ? 9.886 1.849 -3.245 1.00 93.19 95 PHE A CA 1
ATOM 732 C C . PHE A 1 95 ? 9.589 3.184 -3.918 1.00 93.19 95 PHE A C 1
ATOM 734 O O . PHE A 1 95 ? 9.355 4.202 -3.259 1.00 93.19 95 PHE A O 1
ATOM 741 N N . THR A 1 96 ? 9.490 3.140 -5.244 1.00 93.62 96 THR A N 1
ATOM 742 C CA . THR A 1 96 ? 8.995 4.230 -6.088 1.00 93.62 96 THR A CA 1
ATOM 743 C C . THR A 1 96 ? 7.799 3.748 -6.900 1.00 93.62 96 THR A C 1
ATOM 745 O O . THR A 1 96 ? 7.876 2.747 -7.605 1.00 93.62 96 THR A O 1
ATOM 748 N N . VAL A 1 97 ? 6.684 4.468 -6.821 1.00 92.19 97 VAL A N 1
ATOM 749 C CA . VAL A 1 97 ? 5.450 4.167 -7.552 1.00 92.19 97 VAL A CA 1
ATOM 750 C C . VAL A 1 97 ? 5.404 4.996 -8.833 1.00 92.19 97 VAL A C 1
ATOM 752 O O . VAL A 1 97 ? 5.648 6.205 -8.816 1.00 92.19 97 VAL A O 1
ATOM 755 N N . SER A 1 98 ? 5.084 4.351 -9.954 1.00 92.81 98 SER A N 1
ATOM 756 C CA . SER A 1 98 ? 4.845 5.019 -11.233 1.00 92.81 98 SER A CA 1
ATOM 757 C C . SER A 1 98 ? 3.736 4.305 -11.997 1.00 92.81 98 SER A C 1
ATOM 759 O O . SER A 1 98 ? 3.872 3.143 -12.384 1.00 92.81 98 SER A O 1
ATOM 761 N N . GLY A 1 99 ? 2.612 5.002 -12.181 1.00 91.56 99 GLY A N 1
ATOM 762 C CA . GLY A 1 99 ? 1.403 4.413 -12.748 1.00 91.56 99 GLY A CA 1
ATOM 763 C C . GLY A 1 99 ? 0.960 3.199 -11.935 1.00 91.56 99 GLY A C 1
ATOM 764 O O . GLY A 1 99 ? 0.696 3.304 -10.740 1.00 91.56 99 GLY A O 1
ATOM 765 N N . ASN A 1 100 ? 0.909 2.040 -12.586 1.00 92.12 100 ASN A N 1
ATOM 766 C CA . ASN A 1 100 ? 0.501 0.782 -11.974 1.00 92.12 100 ASN A CA 1
ATOM 767 C C . ASN A 1 100 ? 1.676 -0.098 -11.500 1.00 92.12 100 ASN A C 1
ATOM 769 O O . ASN A 1 100 ? 1.461 -1.224 -11.050 1.00 92.12 100 ASN A O 1
ATOM 773 N N . ARG A 1 101 ? 2.912 0.402 -11.605 1.00 93.19 101 ARG A N 1
ATOM 774 C CA . ARG A 1 101 ? 4.144 -0.312 -11.256 1.00 93.19 101 ARG A CA 1
ATOM 775 C C . ARG A 1 101 ? 4.768 0.239 -9.982 1.00 93.19 101 ARG A C 1
ATOM 777 O O . ARG A 1 101 ? 4.765 1.446 -9.732 1.00 93.19 101 ARG A O 1
ATOM 784 N N . ILE A 1 102 ? 5.348 -0.668 -9.209 1.00 93.06 102 ILE A N 1
ATOM 785 C CA . ILE A 1 102 ? 6.079 -0.400 -7.976 1.00 93.06 102 ILE A CA 1
ATOM 786 C C . ILE A 1 102 ? 7.510 -0.879 -8.200 1.00 93.06 102 ILE A C 1
ATOM 788 O O . ILE A 1 102 ? 7.747 -2.066 -8.414 1.00 93.06 102 ILE A O 1
ATOM 792 N N . TYR A 1 103 ? 8.454 0.049 -8.167 1.00 93.88 103 TYR A N 1
ATOM 793 C CA . TYR A 1 103 ? 9.877 -0.190 -8.367 1.00 93.88 103 TYR A CA 1
ATOM 794 C C . TYR A 1 103 ? 10.574 -0.303 -7.018 1.00 93.88 103 TYR A C 1
ATOM 796 O O . TYR A 1 103 ? 10.266 0.476 -6.113 1.00 93.88 103 TYR A O 1
ATOM 804 N N . ALA A 1 104 ? 11.510 -1.241 -6.884 1.00 92.44 104 ALA A N 1
ATOM 805 C CA . ALA A 1 104 ? 12.353 -1.318 -5.697 1.00 92.44 104 ALA A CA 1
ATOM 806 C C . ALA A 1 104 ? 13.344 -0.145 -5.679 1.00 92.44 104 ALA A C 1
ATOM 808 O O . ALA A 1 104 ? 14.030 0.126 -6.667 1.00 92.44 104 ALA A O 1
ATOM 809 N N . GLY A 1 105 ? 13.424 0.544 -4.543 1.00 91.31 105 GLY A N 1
ATOM 810 C CA . GLY A 1 105 ? 14.346 1.649 -4.326 1.00 91.31 105 GLY A CA 1
ATOM 811 C C . GLY A 1 105 ? 13.879 3.007 -4.881 1.00 91.31 105 GLY A C 1
ATOM 812 O O . GLY A 1 105 ? 12.679 3.267 -5.042 1.00 91.31 105 GLY A O 1
ATOM 813 N N . PRO A 1 106 ? 14.821 3.938 -5.125 1.00 94.50 106 PRO A N 1
ATOM 814 C CA . PRO A 1 106 ? 14.529 5.372 -5.215 1.00 94.50 106 PRO A CA 1
ATOM 815 C C . PRO A 1 106 ? 14.065 5.876 -6.588 1.00 94.50 106 PRO A C 1
ATOM 817 O O . PRO A 1 106 ? 13.715 7.058 -6.727 1.00 94.50 106 PRO A O 1
ATOM 820 N N . ASN A 1 107 ? 14.103 5.032 -7.616 1.00 94.50 107 ASN A N 1
ATOM 821 C CA . ASN A 1 107 ? 13.886 5.438 -8.999 1.00 94.50 107 ASN A CA 1
ATOM 822 C C . ASN A 1 107 ? 13.079 4.399 -9.789 1.00 94.50 107 ASN A C 1
ATOM 824 O O . ASN A 1 107 ? 12.802 3.300 -9.323 1.00 94.50 107 ASN A O 1
ATOM 828 N N . THR A 1 108 ? 12.679 4.786 -10.999 1.00 95.69 108 THR A N 1
ATOM 829 C CA . THR A 1 108 ? 11.906 3.955 -11.937 1.00 95.69 108 THR A CA 1
ATOM 830 C C . THR A 1 108 ? 12.791 3.238 -12.958 1.00 95.69 108 THR A C 1
ATOM 832 O O . THR A 1 108 ? 12.289 2.709 -13.945 1.00 95.69 108 THR A O 1
ATOM 835 N N . THR A 1 109 ? 14.110 3.270 -12.758 1.00 93.38 109 THR A N 1
ATOM 836 C CA . THR A 1 109 ? 15.093 2.550 -13.580 1.00 93.38 109 THR A CA 1
ATOM 837 C C . THR A 1 109 ? 15.495 1.220 -12.945 1.00 93.38 109 THR A C 1
ATOM 839 O O . THR A 1 109 ? 16.073 0.379 -13.623 1.00 93.38 109 THR A O 1
ATOM 842 N N . GLY A 1 110 ? 15.206 1.034 -11.651 1.00 89.12 110 GLY A N 1
ATOM 843 C CA . GLY A 1 110 ? 15.411 -0.218 -10.929 1.00 89.12 110 GLY A CA 1
ATOM 844 C C . GLY A 1 110 ? 14.420 -1.325 -11.315 1.00 89.12 110 GLY A C 1
ATOM 845 O O . GLY A 1 110 ? 13.552 -1.132 -12.173 1.00 89.12 110 GLY A O 1
ATOM 846 N N . PRO A 1 111 ? 14.525 -2.504 -10.679 1.00 93.25 111 PRO A N 1
ATOM 847 C CA . PRO A 1 111 ? 13.615 -3.607 -10.938 1.00 93.25 111 PRO A CA 1
ATOM 848 C C . PRO A 1 111 ? 12.193 -3.265 -10.483 1.00 93.25 111 PRO A C 1
ATOM 850 O O . PRO A 1 111 ? 11.974 -2.606 -9.462 1.00 93.25 111 PRO A O 1
ATOM 853 N N . ILE A 1 112 ? 11.212 -3.755 -11.238 1.00 94.56 112 ILE A N 1
ATOM 854 C CA . ILE A 1 112 ? 9.812 -3.721 -10.821 1.00 94.56 112 ILE A CA 1
ATOM 855 C C . ILE A 1 112 ? 9.654 -4.790 -9.738 1.00 94.56 112 ILE A C 1
ATOM 857 O O . ILE A 1 112 ? 9.893 -5.963 -10.002 1.00 94.56 112 ILE A O 1
ATOM 861 N N . ALA A 1 113 ? 9.265 -4.382 -8.534 1.00 92.56 113 ALA A N 1
ATOM 862 C CA . ALA A 1 113 ? 8.946 -5.287 -7.437 1.00 92.56 113 ALA A CA 1
ATOM 863 C C . ALA A 1 113 ? 7.536 -5.860 -7.603 1.00 92.56 113 ALA A C 1
ATOM 865 O O . ALA A 1 113 ? 7.327 -7.058 -7.447 1.00 92.56 113 ALA A O 1
ATOM 866 N N . TYR A 1 114 ? 6.576 -5.005 -7.970 1.00 93.00 114 TYR A N 1
ATOM 867 C CA . TYR A 1 114 ? 5.188 -5.408 -8.161 1.00 93.00 114 TYR A CA 1
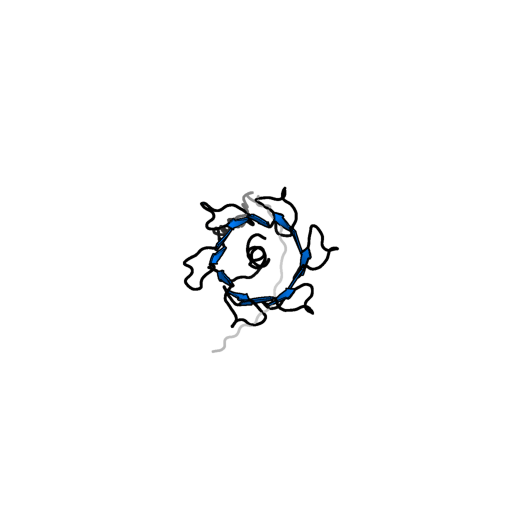ATOM 868 C C . TYR A 1 114 ? 4.503 -4.603 -9.260 1.00 93.00 114 TYR A C 1
ATOM 870 O O . TYR A 1 114 ? 4.815 -3.432 -9.493 1.00 93.00 114 TYR A O 1
ATOM 878 N N . THR A 1 115 ? 3.491 -5.208 -9.871 1.00 93.19 115 THR A N 1
ATOM 879 C CA . THR A 1 115 ? 2.534 -4.515 -10.733 1.00 93.19 115 THR A CA 1
ATOM 880 C C . THR A 1 115 ? 1.127 -4.745 -10.208 1.00 93.19 115 THR A C 1
ATOM 882 O O . THR A 1 115 ? 0.764 -5.870 -9.874 1.00 93.19 115 THR A O 1
ATOM 885 N N . VAL A 1 116 ? 0.315 -3.693 -10.132 1.00 91.94 116 VAL A N 1
ATOM 886 C CA . VAL A 1 116 ? -1.082 -3.796 -9.705 1.00 91.94 116 VAL A CA 1
ATOM 887 C C . VAL A 1 116 ? -1.991 -3.560 -10.899 1.00 91.94 116 VAL A C 1
ATOM 889 O O . VAL A 1 116 ? -1.961 -2.498 -11.507 1.00 91.94 116 VAL A O 1
ATOM 892 N N . ARG A 1 117 ? -2.838 -4.524 -11.249 1.00 92.50 117 ARG A N 1
ATOM 893 C CA . ARG A 1 117 ? -3.789 -4.362 -12.356 1.00 92.50 117 ARG A CA 1
ATOM 894 C C . ARG A 1 117 ? -5.081 -5.099 -12.062 1.00 92.50 117 ARG A C 1
ATOM 896 O O . ARG A 1 117 ? -5.056 -6.255 -11.659 1.00 92.50 117 ARG A O 1
ATOM 903 N N . ASN A 1 118 ? -6.217 -4.434 -12.283 1.00 91.25 118 ASN A N 1
ATOM 904 C CA . ASN A 1 118 ? -7.557 -5.019 -12.142 1.00 91.25 118 ASN A CA 1
ATOM 905 C C . ASN A 1 118 ? -7.780 -5.726 -10.789 1.00 91.25 118 ASN A C 1
ATOM 907 O O . ASN A 1 118 ? -8.302 -6.838 -10.739 1.00 91.25 118 ASN A O 1
ATOM 911 N N . GLY A 1 119 ? -7.327 -5.107 -9.693 1.00 90.31 119 GLY A N 1
ATOM 912 C CA . GLY A 1 119 ? -7.429 -5.686 -8.348 1.00 90.31 119 GLY A CA 1
ATOM 913 C C . GLY A 1 119 ? -6.500 -6.878 -8.097 1.00 90.31 119 GLY A C 1
ATOM 914 O O . GLY A 1 119 ? -6.669 -7.580 -7.113 1.00 90.31 119 GLY A O 1
ATOM 915 N N . ARG A 1 120 ? -5.514 -7.141 -8.956 1.00 92.38 120 ARG A N 1
ATOM 916 C CA . ARG A 1 120 ? -4.506 -8.191 -8.756 1.00 92.38 120 ARG A CA 1
ATOM 917 C C . ARG A 1 120 ? -3.136 -7.567 -8.555 1.00 92.38 120 ARG A C 1
ATOM 919 O O . ARG A 1 120 ? -2.806 -6.591 -9.227 1.00 92.38 120 ARG A O 1
ATOM 926 N N . VAL A 1 121 ? -2.355 -8.147 -7.650 1.00 92.75 121 VAL A N 1
ATOM 927 C CA . VAL A 1 121 ? -0.959 -7.781 -7.404 1.00 92.75 121 VAL A CA 1
ATOM 928 C C . VAL A 1 121 ? -0.075 -8.888 -7.956 1.00 92.75 121 VAL A C 1
ATOM 930 O O . VAL A 1 121 ? -0.121 -10.023 -7.480 1.00 92.75 121 VAL A O 1
ATOM 933 N N . PHE A 1 122 ? 0.701 -8.542 -8.972 1.00 93.50 122 PHE A N 1
ATOM 934 C CA . PHE A 1 122 ? 1.666 -9.406 -9.631 1.00 93.50 122 PHE A CA 1
ATOM 935 C C . PHE A 1 122 ? 3.050 -9.144 -9.049 1.00 93.50 122 PHE A C 1
ATOM 937 O O . PHE A 1 122 ? 3.412 -7.983 -8.849 1.00 93.50 122 PHE A O 1
ATOM 944 N N . GLU A 1 123 ? 3.824 -10.196 -8.807 1.00 92.50 123 GLU A N 1
ATOM 945 C CA . GLU A 1 123 ? 5.252 -10.064 -8.526 1.00 92.50 123 GLU A CA 1
ATOM 946 C C . GLU A 1 123 ? 5.996 -9.686 -9.812 1.00 92.50 123 GLU A C 1
ATOM 948 O O . GLU A 1 123 ? 5.830 -10.307 -10.864 1.00 92.50 123 GLU A O 1
ATOM 953 N N . GLY A 1 124 ? 6.787 -8.619 -9.751 1.00 93.12 124 GLY A N 1
ATOM 954 C CA . GLY A 1 124 ? 7.419 -8.035 -10.922 1.00 93.12 124 GLY A CA 1
ATOM 955 C C . GLY A 1 124 ? 6.408 -7.458 -11.910 1.00 93.12 124 GLY A C 1
ATOM 956 O O . GLY A 1 124 ? 5.656 -6.533 -11.597 1.00 93.12 124 GLY A O 1
ATOM 957 N N . THR A 1 125 ? 6.426 -7.961 -13.142 1.00 94.88 125 THR A N 1
ATOM 958 C CA . THR A 1 125 ? 5.542 -7.495 -14.225 1.00 94.88 125 THR A CA 1
ATOM 959 C C . THR A 1 125 ? 4.208 -8.246 -14.226 1.00 94.88 125 THR A C 1
ATOM 961 O O . THR A 1 125 ? 4.041 -9.242 -13.538 1.00 94.88 125 THR A O 1
ATOM 964 N N . GLU A 1 126 ? 3.264 -7.845 -15.077 1.00 92.69 126 GLU A N 1
ATOM 965 C CA . GLU A 1 126 ? 1.964 -8.529 -15.235 1.00 92.69 126 GLU A CA 1
ATOM 966 C C . GLU A 1 126 ? 2.062 -9.957 -15.801 1.00 92.69 126 GLU A C 1
ATOM 968 O O . GLU A 1 126 ? 1.059 -10.661 -15.880 1.00 92.69 126 GLU A O 1
ATOM 973 N N . ARG A 1 127 ? 3.264 -10.384 -16.210 1.00 94.56 127 ARG A N 1
ATOM 974 C CA . ARG A 1 127 ? 3.561 -11.772 -16.587 1.00 94.56 127 ARG A CA 1
ATOM 975 C C . ARG A 1 127 ? 3.977 -12.639 -15.391 1.00 94.56 127 ARG A C 1
ATOM 977 O O . ARG A 1 127 ? 4.113 -13.845 -15.557 1.00 94.56 127 ARG A O 1
ATOM 984 N N . GLY A 1 128 ? 4.227 -12.036 -14.227 1.00 94.75 128 GLY A N 1
ATOM 985 C CA . GLY A 1 128 ? 4.613 -12.741 -13.009 1.00 94.75 128 GLY A CA 1
ATOM 986 C C . GLY A 1 128 ? 3.432 -13.384 -12.274 1.00 94.75 128 GLY A C 1
ATOM 987 O O . GLY A 1 128 ? 2.274 -13.225 -12.676 1.00 94.75 128 GLY A O 1
ATOM 988 N N . PRO A 1 129 ? 3.702 -14.127 -11.188 1.00 94.69 129 PRO A N 1
ATOM 989 C CA . PRO A 1 129 ? 2.659 -14.754 -10.389 1.00 94.69 129 PRO A CA 1
ATOM 990 C C . PRO A 1 129 ? 1.800 -13.706 -9.673 1.00 94.69 129 PRO A C 1
ATOM 992 O O . PRO A 1 129 ? 2.284 -12.661 -9.237 1.00 94.69 129 PRO A O 1
ATOM 995 N N . ILE A 1 130 ? 0.512 -14.012 -9.506 1.00 93.31 130 ILE A N 1
ATOM 996 C CA . ILE A 1 130 ? -0.388 -13.191 -8.693 1.00 93.31 130 ILE A CA 1
ATOM 997 C C . ILE A 1 130 ? -0.214 -13.597 -7.230 1.00 93.31 130 ILE A C 1
ATOM 999 O O . ILE A 1 130 ? -0.623 -14.686 -6.822 1.00 93.31 130 ILE A O 1
ATOM 1003 N N . VAL A 1 131 ? 0.362 -12.699 -6.439 1.00 91.88 131 VAL A N 1
ATOM 1004 C CA . VAL A 1 131 ? 0.640 -12.917 -5.013 1.00 91.88 131 VAL A CA 1
ATOM 1005 C C . VAL A 1 131 ? -0.511 -12.463 -4.120 1.00 91.88 131 VAL A C 1
ATOM 1007 O O . VAL A 1 131 ? -0.735 -13.052 -3.061 1.00 91.88 131 VAL A O 1
ATOM 1010 N N . TYR A 1 132 ? -1.290 -11.474 -4.571 1.00 91.81 132 TYR A N 1
ATOM 1011 C CA . TYR A 1 132 ? -2.462 -10.983 -3.854 1.00 91.81 132 TYR A CA 1
ATOM 1012 C C . TYR A 1 132 ? -3.612 -10.610 -4.783 1.00 91.81 132 TYR A C 1
ATOM 1014 O O . TYR A 1 132 ? -3.420 -10.163 -5.917 1.00 91.81 132 TYR A O 1
ATOM 1022 N N . ASN A 1 133 ? -4.820 -10.722 -4.243 1.00 92.31 133 ASN A N 1
ATOM 1023 C CA . ASN A 1 133 ? -6.047 -10.257 -4.865 1.00 92.31 133 ASN A CA 1
ATOM 1024 C C . ASN A 1 133 ? -6.739 -9.249 -3.940 1.00 92.31 133 ASN A C 1
ATOM 1026 O O . ASN A 1 133 ? -6.835 -9.456 -2.733 1.00 92.31 133 ASN A O 1
ATOM 1030 N N . ILE A 1 134 ? -7.201 -8.145 -4.507 1.00 91.25 134 ILE A N 1
ATOM 1031 C CA . ILE A 1 134 ? -7.861 -7.046 -3.822 1.00 91.25 134 ILE A CA 1
ATOM 1032 C C . ILE A 1 134 ? -9.284 -6.958 -4.351 1.00 91.25 134 ILE A C 1
ATOM 1034 O O . ILE A 1 134 ? -9.510 -6.706 -5.538 1.00 91.25 134 ILE A O 1
ATOM 1038 N N . ARG A 1 135 ? -10.257 -7.116 -3.454 1.00 91.69 135 ARG A N 1
ATOM 1039 C CA . ARG A 1 135 ? -11.675 -7.030 -3.799 1.00 91.69 135 ARG A CA 1
ATOM 1040 C C . ARG A 1 135 ? -12.423 -6.240 -2.739 1.00 91.69 135 ARG A C 1
ATOM 1042 O O . ARG A 1 135 ? -12.540 -6.678 -1.599 1.00 91.69 135 ARG A O 1
ATOM 1049 N N . GLY A 1 136 ? -12.960 -5.088 -3.138 1.00 91.56 136 GLY A N 1
ATOM 1050 C CA . GLY A 1 136 ? -13.681 -4.200 -2.229 1.00 91.56 136 GLY A CA 1
ATOM 1051 C C . GLY A 1 136 ? -12.767 -3.689 -1.120 1.00 91.56 136 GLY A C 1
ATOM 1052 O O . GLY A 1 136 ? -11.790 -2.998 -1.395 1.00 91.56 136 GLY A O 1
ATOM 1053 N N . ASP A 1 137 ? -13.095 -4.024 0.121 1.00 92.00 137 ASP A N 1
ATOM 1054 C CA . ASP A 1 137 ? -12.337 -3.702 1.327 1.00 92.00 137 ASP A CA 1
ATOM 1055 C C . ASP A 1 137 ? -11.422 -4.852 1.792 1.00 92.00 137 ASP A C 1
ATOM 1057 O O . ASP A 1 137 ? -10.908 -4.806 2.900 1.00 92.00 137 ASP A O 1
ATOM 1061 N N . ARG A 1 138 ? -11.174 -5.889 0.982 1.00 91.75 138 ARG A N 1
ATOM 1062 C CA . ARG A 1 138 ? -10.401 -7.073 1.404 1.00 91.75 138 ARG A CA 1
ATOM 1063 C C . ARG A 1 138 ? -9.161 -7.326 0.557 1.00 91.75 138 ARG A C 1
ATOM 1065 O O . ARG A 1 138 ? -9.199 -7.195 -0.668 1.00 91.75 138 ARG A O 1
ATOM 1072 N N . LEU A 1 139 ? -8.091 -7.755 1.228 1.00 91.69 139 LEU A N 1
ATOM 1073 C CA . LEU A 1 139 ? -6.874 -8.314 0.640 1.00 91.69 139 LEU A CA 1
ATOM 1074 C C . LEU A 1 139 ? -6.847 -9.827 0.880 1.00 91.69 139 LEU A C 1
ATOM 1076 O O . LEU A 1 139 ? -6.879 -10.283 2.024 1.00 91.69 139 LEU A O 1
ATOM 1080 N N . PHE A 1 140 ? -6.714 -10.596 -0.191 1.00 91.81 140 PHE A N 1
ATOM 1081 C CA . PHE A 1 140 ? -6.620 -12.051 -0.181 1.00 91.81 140 PHE A CA 1
ATOM 1082 C C . PHE A 1 140 ? -5.228 -12.487 -0.624 1.00 91.81 140 PHE A C 1
ATOM 1084 O O . PHE A 1 140 ? -4.670 -11.916 -1.563 1.00 91.81 140 PHE A O 1
ATOM 1091 N N . ARG A 1 141 ? -4.684 -13.526 0.014 1.00 89.88 141 ARG A N 1
ATOM 1092 C CA . ARG A 1 141 ? -3.444 -14.172 -0.430 1.00 89.88 141 ARG A CA 1
ATOM 1093 C C . ARG A 1 141 ? -3.711 -15.044 -1.657 1.00 89.88 141 ARG A C 1
ATOM 1095 O O . ARG A 1 141 ? -4.621 -15.874 -1.641 1.00 89.88 141 ARG A O 1
ATOM 1102 N N . GLY A 1 142 ? -2.862 -14.897 -2.670 1.00 89.19 142 GLY A N 1
ATOM 1103 C CA . GLY A 1 142 ? -2.902 -15.670 -3.907 1.00 89.19 142 GLY A CA 1
ATOM 1104 C C . GLY A 1 142 ? -3.813 -15.079 -4.992 1.00 89.19 142 GLY A C 1
ATOM 1105 O O . GLY A 1 142 ? -4.299 -13.952 -4.873 1.00 89.19 142 GLY A O 1
ATOM 1106 N N . PRO A 1 143 ? -4.053 -15.836 -6.077 1.00 89.12 143 PRO A N 1
ATOM 1107 C CA . PRO A 1 143 ? -4.667 -15.312 -7.299 1.00 89.12 143 PRO A CA 1
ATOM 1108 C C . PRO A 1 143 ? -6.160 -14.990 -7.172 1.00 89.12 143 PRO A C 1
ATOM 1110 O O . PRO A 1 143 ? -6.684 -14.165 -7.928 1.00 89.12 143 PRO A O 1
ATOM 1113 N N . ASN A 1 144 ? -6.852 -15.626 -6.225 1.00 87.25 144 ASN A N 1
ATOM 1114 C CA . ASN A 1 144 ? -8.309 -15.650 -6.162 1.00 87.25 144 ASN A CA 1
ATOM 1115 C C . ASN A 1 144 ? -8.843 -14.929 -4.920 1.00 87.25 144 ASN A C 1
ATOM 1117 O O . ASN A 1 144 ? -8.333 -15.100 -3.815 1.00 87.25 144 ASN A O 1
ATOM 1121 N N . ALA A 1 145 ? -9.960 -14.213 -5.083 1.00 83.12 145 ALA A N 1
ATOM 1122 C CA . ALA A 1 145 ? -10.702 -13.555 -3.998 1.00 83.12 145 ALA A CA 1
ATOM 1123 C C . ALA A 1 145 ? -11.537 -14.530 -3.134 1.00 83.12 145 ALA A C 1
ATOM 1125 O O . ALA A 1 145 ? -12.581 -14.167 -2.598 1.00 83.12 145 ALA A O 1
ATOM 1126 N N . THR A 1 146 ? -11.104 -15.786 -3.066 1.00 83.12 146 THR A N 1
ATOM 1127 C CA . THR A 1 146 ? -11.661 -16.870 -2.244 1.00 83.12 146 THR A CA 1
ATOM 1128 C C . THR A 1 146 ? -10.599 -17.481 -1.328 1.00 83.12 146 THR A C 1
ATOM 1130 O O . THR A 1 146 ? -10.905 -18.375 -0.544 1.00 83.12 146 THR A O 1
ATOM 1133 N N . GLY A 1 147 ? -9.347 -17.017 -1.433 1.00 81.12 147 GLY A N 1
ATOM 1134 C CA . GLY A 1 147 ? -8.244 -17.461 -0.592 1.00 81.12 147 GLY A CA 1
ATOM 1135 C C . GLY A 1 147 ? -8.312 -16.907 0.832 1.00 81.12 147 GLY A C 1
ATOM 1136 O O . GLY A 1 147 ? -9.290 -16.292 1.259 1.00 81.12 147 GLY A O 1
ATOM 1137 N N . ARG A 1 148 ? -7.223 -17.097 1.580 1.00 89.50 148 ARG A N 1
ATOM 1138 C CA . ARG A 1 148 ? -7.087 -16.562 2.938 1.00 89.50 148 ARG A CA 1
ATOM 1139 C C . ARG A 1 148 ? -7.128 -15.034 2.915 1.00 89.50 148 ARG A C 1
ATOM 1141 O O . ARG A 1 148 ? -6.314 -14.408 2.233 1.00 89.50 148 ARG A O 1
ATOM 1148 N N . ILE A 1 149 ? -8.016 -14.450 3.718 1.00 90.06 149 ILE A N 1
ATOM 1149 C CA . ILE A 1 149 ? -8.016 -13.010 3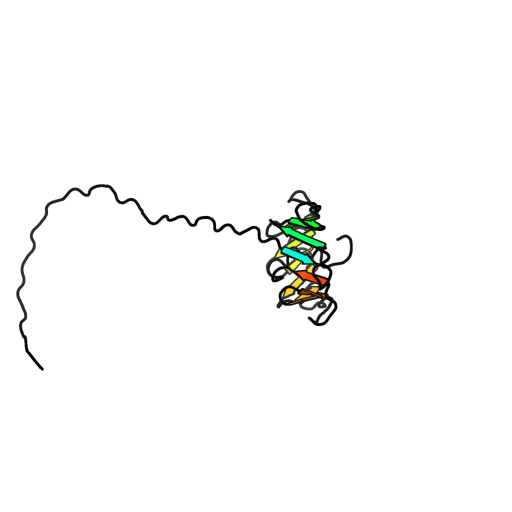.991 1.00 90.06 149 ILE A CA 1
ATOM 1150 C C . ILE A 1 149 ? -6.768 -12.677 4.809 1.00 90.06 149 ILE A C 1
ATOM 1152 O O . ILE A 1 149 ? -6.475 -13.316 5.821 1.00 90.06 149 ILE A O 1
ATOM 1156 N N . VAL A 1 150 ? -6.022 -11.693 4.323 1.00 90.62 150 VAL A N 1
ATOM 1157 C CA . VAL A 1 150 ? -4.821 -11.153 4.961 1.00 90.62 150 VAL A CA 1
ATOM 1158 C C . VAL A 1 150 ? -5.179 -9.903 5.746 1.00 90.62 150 VAL A C 1
ATOM 1160 O O . VAL A 1 150 ? -4.824 -9.792 6.915 1.00 90.62 150 VAL A O 1
ATOM 1163 N N . PHE A 1 151 ? -5.917 -8.995 5.103 1.00 91.75 151 PHE A N 1
ATOM 1164 C CA . PHE A 1 151 ? -6.469 -7.816 5.746 1.00 91.75 151 PHE A CA 1
ATOM 1165 C C . PHE A 1 151 ? -7.890 -7.546 5.285 1.00 91.75 151 PHE A C 1
ATOM 1167 O O . PHE A 1 151 ? -8.237 -7.760 4.120 1.00 91.75 151 PHE A O 1
ATOM 1174 N N . GLU A 1 152 ? -8.668 -6.982 6.197 1.00 92.44 152 GLU A N 1
ATOM 1175 C CA . GLU A 1 152 ? -9.939 -6.339 5.906 1.00 92.44 152 GLU A CA 1
ATOM 1176 C C . GLU A 1 152 ? -9.866 -4.858 6.283 1.00 92.44 152 GLU A C 1
ATOM 1178 O O . GLU A 1 152 ? -9.342 -4.496 7.332 1.00 92.44 152 GLU A O 1
ATOM 1183 N N . GLY A 1 153 ? -10.350 -3.993 5.403 1.00 91.38 153 GLY A N 1
ATOM 1184 C CA . GLY A 1 153 ? -10.355 -2.551 5.551 1.00 91.38 153 GLY A CA 1
ATOM 1185 C C . GLY A 1 153 ? -11.633 -2.033 6.199 1.00 91.38 153 GLY A C 1
ATOM 1186 O O . GLY A 1 153 ? -12.692 -2.657 6.138 1.00 91.38 153 GLY A O 1
ATOM 1187 N N . ASN A 1 154 ? -11.579 -0.834 6.770 1.00 91.69 154 ASN A N 1
ATOM 1188 C CA . ASN A 1 154 ? -12.789 -0.047 7.054 1.00 91.69 154 ASN A CA 1
ATOM 1189 C C . ASN A 1 154 ? -13.355 0.661 5.804 1.00 91.69 154 ASN A C 1
ATOM 1191 O O . ASN A 1 154 ? -14.398 1.304 5.878 1.00 91.69 154 ASN A O 1
ATOM 1195 N N . SER A 1 155 ? -12.649 0.595 4.676 1.00 89.69 155 SER A N 1
ATOM 1196 C CA . SER A 1 155 ? -12.984 1.253 3.414 1.00 89.69 155 SER A CA 1
ATOM 1197 C C . SER A 1 155 ? -12.385 0.473 2.237 1.00 89.69 155 SER A C 1
ATOM 1199 O O . SER A 1 155 ? -11.625 -0.472 2.441 1.00 89.69 155 SER A O 1
ATOM 1201 N N . ARG A 1 156 ? -12.752 0.824 0.996 1.00 89.31 156 ARG A N 1
ATOM 1202 C CA . ARG A 1 156 ? -12.248 0.142 -0.210 1.00 89.31 156 ARG A CA 1
ATOM 1203 C C . ARG A 1 156 ? -10.724 0.252 -0.318 1.00 89.31 156 ARG A C 1
ATOM 1205 O O . ARG A 1 156 ? -10.186 1.350 -0.221 1.00 89.31 156 ARG A O 1
ATOM 1212 N N . LEU A 1 157 ? -10.052 -0.862 -0.617 1.00 87.06 157 LEU A N 1
ATOM 1213 C CA . LEU A 1 157 ? -8.592 -0.921 -0.733 1.00 87.06 157 LEU A CA 1
ATOM 1214 C C . LEU A 1 157 ? -8.125 -0.539 -2.152 1.00 87.06 157 LEU A C 1
ATOM 1216 O O . LEU A 1 157 ? -7.657 -1.376 -2.916 1.00 87.06 157 LEU A O 1
ATOM 1220 N N . SER A 1 158 ? -8.275 0.725 -2.549 1.00 74.94 158 SER A N 1
ATOM 1221 C CA . SER A 1 158 ? -7.885 1.216 -3.887 1.00 74.94 158 SER A CA 1
ATOM 1222 C C . SER A 1 158 ? -7.086 2.523 -3.824 1.00 74.94 158 SER A C 1
ATOM 1224 O O . SER A 1 158 ? -7.233 3.275 -2.867 1.00 74.94 158 SER A O 1
ATOM 1226 N N . GLY A 1 159 ? -6.266 2.819 -4.842 1.00 67.12 159 GLY A N 1
ATOM 1227 C CA . GLY A 1 159 ? -5.372 3.993 -4.889 1.00 67.12 159 GLY A CA 1
ATOM 1228 C C . GLY A 1 159 ? -3.907 3.560 -4.965 1.00 67.12 159 GLY A C 1
ATOM 1229 O O . GLY A 1 159 ? -3.636 2.495 -5.511 1.00 67.12 159 GLY A O 1
ATOM 1230 N N . SER A 1 160 ? -2.952 4.309 -4.407 1.00 58.56 160 SER A N 1
ATOM 1231 C CA . SER A 1 160 ? -1.565 3.825 -4.246 1.00 58.56 160 SER A CA 1
ATOM 1232 C C . SER A 1 160 ? -1.518 2.737 -3.151 1.00 58.56 160 SER A C 1
ATOM 1234 O O . SER A 1 160 ? -1.093 3.000 -2.028 1.00 58.56 160 SER A O 1
ATOM 1236 N N . ILE A 1 161 ? -2.086 1.565 -3.502 1.00 61.09 161 ILE A N 1
ATOM 1237 C CA . ILE A 1 161 ? -2.481 0.361 -2.738 1.00 61.09 161 ILE A CA 1
ATOM 1238 C C . ILE A 1 161 ? -2.147 0.487 -1.248 1.00 61.09 161 ILE A C 1
ATOM 1240 O O . ILE A 1 161 ? -1.121 0.019 -0.800 1.00 61.09 161 ILE A O 1
ATOM 1244 N N . GLN A 1 162 ? -2.979 1.242 -0.521 1.00 58.72 162 GLN A N 1
ATOM 1245 C CA . GLN A 1 162 ? -2.770 1.821 0.823 1.00 58.72 162 GLN A CA 1
ATOM 1246 C C . GLN A 1 162 ? -1.575 1.280 1.646 1.00 58.72 162 GLN A C 1
ATOM 1248 O O . GLN A 1 162 ? -1.491 0.110 2.024 1.00 58.72 162 GLN A O 1
ATOM 1253 N N . PHE A 1 163 ? -0.638 2.182 1.926 1.00 60.12 163 PHE A N 1
ATOM 1254 C CA . PHE A 1 163 ? 0.680 2.216 1.278 1.00 60.12 163 PHE A CA 1
ATOM 1255 C C . PHE A 1 163 ? 1.564 0.968 1.441 1.00 60.12 163 PHE A C 1
ATOM 1257 O O . PHE A 1 163 ? 2.555 0.924 2.165 1.00 60.12 163 PHE A O 1
ATOM 1264 N N . LEU A 1 164 ? 1.161 0.012 0.610 1.00 60.84 164 LEU A N 1
ATOM 1265 C CA . LEU A 1 164 ? 1.615 -1.327 0.269 1.00 60.84 164 LEU A CA 1
ATOM 1266 C C . LEU A 1 164 ? 1.399 -2.389 1.352 1.00 60.84 164 LEU A C 1
ATOM 1268 O O . LEU A 1 164 ? 2.203 -3.296 1.487 1.00 60.84 164 LEU A O 1
ATOM 1272 N N . LEU A 1 165 ? 0.272 -2.294 2.073 1.00 56.88 165 LEU A N 1
ATOM 1273 C CA . LEU A 1 165 ? -0.334 -3.296 2.978 1.00 56.88 165 LEU A CA 1
ATOM 1274 C C . LEU A 1 165 ? 0.684 -3.966 3.919 1.00 56.88 165 LEU A C 1
ATOM 1276 O O . LEU A 1 165 ? 0.839 -5.188 3.911 1.00 56.88 165 LEU A O 1
ATOM 1280 N N . PRO A 1 166 ? 1.372 -3.106 4.695 1.00 54.75 166 PRO A N 1
ATOM 1281 C CA . PRO A 1 166 ? 2.583 -3.352 5.472 1.00 54.75 166 PRO A CA 1
ATOM 1282 C C . PRO A 1 166 ? 3.476 -4.415 4.893 1.00 54.75 166 PRO A C 1
ATOM 1284 O O . PRO A 1 166 ? 3.712 -5.482 5.453 1.00 54.75 166 PRO A O 1
ATOM 1287 N N . ILE A 1 167 ? 3.869 -3.986 3.695 1.00 60.50 167 ILE A N 1
ATOM 1288 C CA . ILE A 1 167 ? 4.696 -4.590 2.668 1.00 60.50 167 ILE A CA 1
ATOM 1289 C C . ILE A 1 167 ? 4.182 -5.976 2.312 1.00 60.50 167 ILE A C 1
ATOM 1291 O O . ILE A 1 167 ? 4.865 -6.988 2.326 1.00 60.50 167 ILE A O 1
ATOM 1295 N N . LEU A 1 168 ? 2.889 -5.993 2.015 1.00 58.59 168 LEU A N 1
ATOM 1296 C CA . LEU A 1 168 ? 2.145 -7.135 1.526 1.00 58.59 168 LEU A CA 1
ATOM 1297 C C . LEU A 1 168 ? 2.396 -8.399 2.391 1.00 58.59 168 LEU A C 1
ATOM 1299 O O . LEU A 1 168 ? 2.518 -9.502 1.879 1.00 58.59 168 LEU A O 1
ATOM 1303 N N . ALA A 1 169 ? 2.439 -8.201 3.714 1.00 56.66 169 ALA A N 1
ATOM 1304 C CA . ALA A 1 169 ? 2.074 -9.101 4.813 1.00 56.66 169 ALA A CA 1
ATOM 1305 C C . ALA A 1 169 ? 2.828 -10.436 5.068 1.00 56.66 169 ALA A C 1
ATOM 1307 O O . ALA A 1 169 ? 2.225 -11.512 4.974 1.00 56.66 169 ALA A O 1
ATOM 1308 N N . ASP A 1 170 ? 4.076 -10.373 5.553 1.00 52.75 170 ASP A N 1
ATOM 1309 C CA . ASP A 1 170 ? 4.542 -11.070 6.781 1.00 52.75 170 ASP A CA 1
ATOM 1310 C C . ASP A 1 170 ? 5.782 -10.342 7.376 1.00 52.75 170 ASP A C 1
ATOM 1312 O O . ASP A 1 170 ? 6.256 -9.355 6.827 1.00 52.75 170 ASP A O 1
ATOM 1316 N N . ARG A 1 171 ? 6.226 -10.748 8.575 1.00 47.50 171 ARG A N 1
ATOM 1317 C CA . ARG A 1 171 ? 6.401 -9.947 9.793 1.00 47.50 171 ARG A CA 1
ATOM 1318 C C . ARG A 1 171 ? 7.812 -9.418 9.942 1.00 47.50 171 ARG A C 1
ATOM 1320 O O . ARG A 1 171 ? 8.628 -9.963 10.690 1.00 47.50 171 ARG A O 1
ATOM 1327 N N . ARG A 1 172 ? 8.069 -8.305 9.280 1.00 41.81 172 ARG A N 1
ATOM 1328 C CA . ARG A 1 172 ? 8.779 -7.164 9.866 1.00 41.81 172 ARG A CA 1
ATOM 1329 C C . ARG A 1 172 ? 8.741 -6.032 8.858 1.00 41.81 172 ARG A C 1
ATOM 1331 O O . ARG A 1 172 ? 8.364 -4.952 9.283 1.00 41.81 172 ARG A O 1
ATOM 1338 N N . PHE A 1 173 ? 9.039 -6.328 7.585 1.00 46.84 173 PHE A N 1
ATOM 1339 C CA . PHE A 1 173 ? 8.977 -5.486 6.383 1.00 46.84 173 PHE A CA 1
ATOM 1340 C C . PHE A 1 173 ? 9.175 -6.374 5.152 1.00 46.84 173 PHE A C 1
ATOM 1342 O O . PHE A 1 173 ? 10.175 -7.121 5.160 1.00 46.84 173 PHE A O 1
#

Secondary structure (DSSP, 8-state):
-------------------PPP------TT-------------EEEESSTTS-SEEEEEETTEEEEB-TTTPEEEEEE-SSEEEESSSTTS-EEEEEETTEEEESSSSSS-EEEEEETTEEEESSTTS-EEEEEETTEEEESSSTTS-EEEEESS---SS-GGGHHHHSSS--

pLDDT: mean 76.61, std 22.08, range [30.09, 96.31]